Protein AF-A0A523YJ01-F1 (afdb_monomer)

Sequence (171 aa):
MRISLERPEEKEIHHLVEKYGQPTVRDFLFDHHERDEKEDYPKCKGGCRIIIRNDEGIILVSSERNGSFHPPGGRIQEGETVEEGAIREAREETG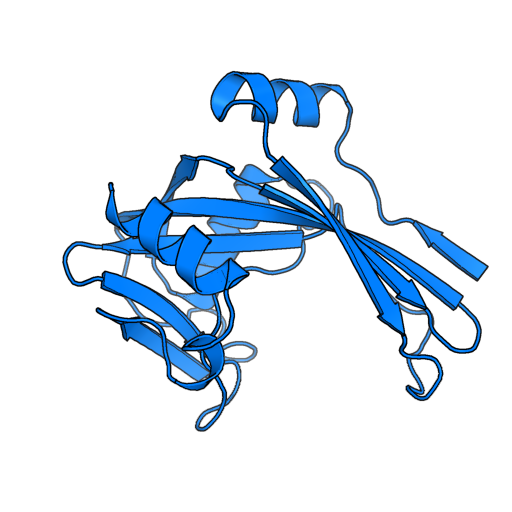LDVELKEMPELHKCQYLFKDWNLERWVFIFIATCVGGSLEPQDKDEIHQVATFETPPLHFADVEWFQNIWKTATKY

Radius of gyration: 15.99 Å; Cα contacts (8 Å, |Δi|>4): 381; chains: 1; bounding box: 40×31×41 Å

Foldseek 3Di:
DEDEAAAPDPVLVVVQCVQANDAAEAEAEAEAQVDPDDPCDDHFNFKEFEQEDDPQATKWFDQDPPGDTDGWMDTHHPPGRRVRRRQVRCCQGFQFGKDWHHQHYKYFYWYDYNPYIYTGIYTYTYIYTPDGDGDHNNCNRTVDMDGDRDDDPVCPPVVVVVVVRVVSVVD

Nearest PDB structures (foldseek):
  3i7u-assembly1_B  TM=7.475E-01  e=1.101E-06  Aquifex aeolicus VF5
  6nch-assembly1_B  TM=6.580E-01  e=2.425E-06  Bacillus cereus ATCC 14579
  6nci-assembly1_A  TM=6.274E-01  e=2.425E-06  Bacillus cereus ATCC 14579
  6nci-assembly1_B  TM=5.882E-01  e=1.492E-06  Bacillus cereus ATCC 14579
  2azw-assembly1_A  TM=6.354E-01  e=7.274E-05  Enterococcus faecalis V583

Secondary structure (DSSP, 8-state):
-EEEPPPPPHHHHHHHHHHH-PPEEEEEEEE-TTS---S-PPP-S-EEEEEEEETTEEEEEESSTTS--B----B--TT--HHHHHHHHHHHHH-EEEEEEEEEEEEEEEEE-SS-EEEEEEEEEEEEEEEE-SS-S-TTT-SEEEEESS--GGGTT-HHHHHHHHHHTT-

Solvent-accessible surface area (backbone atoms only — not comparable to full-atom values): 9247 Å² total; per-residue (Å²): 84,79,49,71,50,52,68,71,50,70,71,54,55,50,51,48,32,74,74,40,40,83,47,50,75,44,82,46,80,43,86,36,57,87,50,94,72,75,98,73,75,78,80,22,46,25,31,34,35,39,48,32,29,56,99,74,27,39,45,29,26,13,67,36,90,88,51,72,70,38,61,35,50,47,66,17,46,76,92,53,50,73,65,54,26,46,49,48,29,37,27,36,40,33,24,30,38,64,45,81,70,38,33,64,33,35,36,43,37,36,38,39,38,68,73,38,33,41,48,41,47,34,42,35,33,30,27,38,63,77,49,71,48,93,43,45,65,38,64,89,62,25,61,40,61,48,75,34,79,62,74,55,77,96,40,64,83,37,63,70,57,50,52,52,51,60,55,54,72,73,115

Mean predicted aligned error: 4.69 Å

Structure (mmCIF, N/CA/C/O backbone):
data_AF-A0A523YJ01-F1
#
_entry.id   AF-A0A523YJ01-F1
#
loop_
_atom_site.group_PDB
_atom_site.id
_atom_site.type_symbol
_atom_site.label_atom_id
_atom_site.label_alt_id
_atom_site.label_comp_id
_atom_site.label_asym_id
_atom_site.label_entity_id
_atom_site.label_seq_id
_atom_site.pdbx_PDB_ins_code
_atom_site.Cartn_x
_atom_site.Cartn_y
_atom_site.Cartn_z
_atom_site.occupancy
_atom_site.B_iso_or_equiv
_atom_site.auth_seq_id
_atom_site.auth_comp_id
_atom_site.auth_asym_id
_atom_site.auth_atom_id
_atom_site.pdbx_PDB_model_num
ATOM 1 N N . MET A 1 1 ? 17.081 1.420 -21.723 1.00 59.03 1 MET A N 1
ATOM 2 C CA . MET A 1 1 ? 15.713 1.221 -22.274 1.00 59.03 1 MET A CA 1
ATOM 3 C C . MET A 1 1 ? 14.675 1.617 -21.216 1.00 59.03 1 MET A C 1
ATOM 5 O O . MET A 1 1 ? 14.997 1.534 -20.044 1.00 59.03 1 MET A O 1
ATOM 9 N N . ARG A 1 2 ? 13.483 2.136 -21.561 1.00 60.19 2 ARG A N 1
ATOM 10 C CA . ARG A 1 2 ? 12.450 2.484 -20.554 1.00 60.19 2 ARG A CA 1
ATOM 11 C C . ARG A 1 2 ? 11.392 1.388 -20.520 1.00 60.19 2 ARG A C 1
ATOM 13 O O . ARG A 1 2 ? 10.663 1.240 -21.497 1.00 60.19 2 ARG A O 1
ATOM 20 N N . ILE A 1 3 ? 11.289 0.677 -19.405 1.00 65.38 3 ILE A N 1
ATOM 21 C CA . ILE A 1 3 ? 10.192 -0.251 -19.140 1.00 65.38 3 ILE A CA 1
ATOM 22 C C . ILE A 1 3 ? 9.067 0.556 -18.496 1.00 65.38 3 ILE A C 1
ATOM 24 O O . ILE A 1 3 ? 9.200 1.083 -17.390 1.00 65.38 3 ILE A O 1
ATOM 28 N N . SER A 1 4 ? 7.958 0.701 -19.221 1.00 59.44 4 SER A N 1
ATOM 29 C CA . SER A 1 4 ? 6.702 1.131 -18.615 1.00 59.44 4 SER A CA 1
ATOM 30 C C . SER A 1 4 ? 5.923 -0.116 -18.250 1.00 59.44 4 SER A C 1
ATOM 32 O O . SER A 1 4 ? 5.694 -0.972 -19.102 1.00 59.44 4 SER A O 1
ATOM 34 N N . LEU A 1 5 ? 5.499 -0.181 -16.995 1.00 70.62 5 LEU A N 1
ATOM 35 C CA . LEU A 1 5 ? 4.517 -1.152 -16.544 1.00 70.62 5 LEU A CA 1
ATOM 36 C C . LEU A 1 5 ? 3.188 -0.956 -17.276 1.00 70.62 5 LEU A C 1
ATOM 38 O O . LEU A 1 5 ? 2.943 0.112 -17.862 1.00 70.62 5 LEU A O 1
ATOM 42 N N . GLU A 1 6 ? 2.331 -1.975 -17.216 1.00 73.00 6 GLU A N 1
ATOM 43 C CA . GLU A 1 6 ? 0.932 -1.779 -17.569 1.00 73.00 6 GLU A CA 1
ATOM 44 C C . GLU A 1 6 ? 0.377 -0.670 -16.674 1.00 73.00 6 GLU A C 1
ATOM 46 O O . GLU A 1 6 ? 0.663 -0.592 -15.478 1.00 73.00 6 GLU A O 1
ATOM 51 N N . ARG A 1 7 ? -0.358 0.259 -17.276 1.00 76.69 7 ARG A N 1
ATOM 52 C CA . ARG A 1 7 ? -1.014 1.325 -16.526 1.00 76.69 7 ARG A CA 1
ATOM 53 C C . ARG A 1 7 ? -2.458 0.919 -16.292 1.00 76.69 7 ARG A C 1
ATOM 55 O O . ARG A 1 7 ? -3.044 0.310 -17.190 1.00 76.69 7 ARG A O 1
ATOM 62 N N . PRO A 1 8 ? -3.050 1.284 -15.145 1.00 81.50 8 PRO A N 1
ATOM 63 C CA . PRO A 1 8 ? -4.492 1.210 -14.993 1.00 81.50 8 PRO A CA 1
ATOM 64 C C . PRO A 1 8 ? -5.173 1.913 -16.159 1.00 81.50 8 PRO A C 1
ATOM 66 O O . PRO A 1 8 ? -4.719 2.966 -16.621 1.00 81.50 8 PRO A O 1
ATOM 69 N N . GLU A 1 9 ? -6.238 1.300 -16.659 1.00 86.44 9 GLU A N 1
ATOM 70 C CA . GLU A 1 9 ? -7.006 1.885 -17.748 1.00 86.44 9 GLU A CA 1
ATOM 71 C C . GLU A 1 9 ? -7.640 3.204 -17.287 1.00 86.44 9 GLU A C 1
ATOM 73 O O . GLU A 1 9 ? -7.951 3.391 -16.112 1.00 86.44 9 GLU A O 1
ATOM 78 N N . GLU A 1 10 ? -7.905 4.119 -18.218 1.00 87.56 10 GLU A N 1
ATOM 79 C CA . GLU A 1 10 ? -8.513 5.415 -17.891 1.00 87.56 10 GLU A CA 1
ATOM 80 C C . GLU A 1 10 ? -9.854 5.262 -17.153 1.00 87.56 10 GLU A C 1
ATOM 82 O O . GLU A 1 10 ? -10.122 5.988 -16.196 1.00 87.56 10 GLU A O 1
ATOM 87 N N . LYS A 1 11 ? -10.650 4.247 -17.523 1.00 92.00 11 LYS A N 1
ATOM 88 C CA . LYS A 1 11 ? -11.909 3.899 -16.844 1.00 92.00 11 LYS A CA 1
ATOM 89 C C . LYS A 1 11 ? -11.706 3.511 -15.374 1.00 92.00 11 LYS A C 1
ATOM 91 O O . LYS A 1 11 ? -12.541 3.824 -14.535 1.00 92.00 1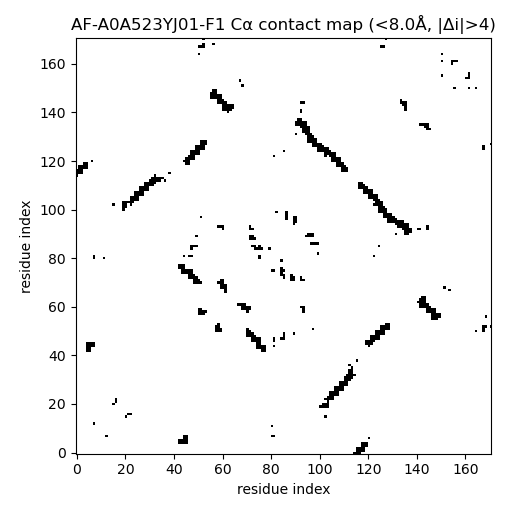1 LYS A O 1
ATOM 96 N N . GLU A 1 12 ? -10.600 2.835 -15.069 1.00 93.56 12 GLU A N 1
ATOM 97 C CA . GLU A 1 12 ? -10.262 2.380 -13.721 1.00 93.56 12 GLU A CA 1
ATOM 98 C C . GLU A 1 12 ? -9.792 3.558 -12.867 1.00 93.56 12 GLU A C 1
ATOM 100 O O . GLU A 1 12 ? -10.247 3.722 -11.739 1.00 93.56 12 GLU A O 1
ATOM 105 N N . ILE A 1 13 ? -8.961 4.440 -13.433 1.00 91.94 13 ILE A N 1
ATOM 106 C CA . ILE A 1 13 ? -8.556 5.689 -12.773 1.00 91.94 13 ILE A CA 1
ATOM 107 C C . ILE A 1 13 ? -9.783 6.556 -12.477 1.00 91.94 13 ILE A C 1
ATOM 109 O O . ILE A 1 13 ? -9.900 7.091 -11.376 1.00 91.94 13 ILE A O 1
ATOM 113 N N . HIS A 1 14 ? -10.701 6.686 -13.438 1.00 94.44 14 HIS A N 1
ATOM 114 C CA . HIS A 1 14 ? -11.931 7.451 -13.257 1.00 94.44 14 HIS A CA 1
ATOM 115 C C . HIS A 1 14 ? -12.780 6.890 -12.113 1.00 94.44 14 HIS A C 1
ATOM 117 O O . HIS A 1 14 ? -13.133 7.640 -11.210 1.00 94.44 14 HIS A O 1
ATOM 123 N N . HIS A 1 15 ? -13.011 5.574 -12.098 1.00 96.62 15 HIS A N 1
ATOM 124 C CA . HIS A 1 15 ? -13.726 4.892 -11.014 1.00 96.62 15 HIS A CA 1
ATOM 125 C C . HIS A 1 15 ? -13.074 5.127 -9.642 1.00 96.62 15 HIS A C 1
ATOM 127 O O . HIS A 1 15 ? -13.765 5.464 -8.682 1.00 96.62 15 HIS A O 1
ATOM 133 N N . LEU A 1 16 ? -11.744 5.025 -9.541 1.00 96.56 16 LEU A N 1
ATOM 134 C CA . LEU A 1 16 ? -11.025 5.300 -8.291 1.00 96.56 16 LEU A CA 1
ATOM 135 C C . LEU A 1 16 ? -11.225 6.747 -7.820 1.00 96.56 16 LEU A C 1
ATOM 137 O O . LEU A 1 16 ? -11.437 6.977 -6.632 1.00 96.56 16 LEU A O 1
ATOM 141 N N . VAL A 1 17 ? -11.181 7.718 -8.737 1.00 96.25 17 VAL A N 1
ATOM 142 C CA . VAL A 1 17 ? -11.392 9.140 -8.419 1.00 96.25 17 VAL A CA 1
ATOM 143 C C . VAL A 1 17 ? -12.845 9.425 -8.038 1.00 96.25 17 VAL A C 1
ATOM 145 O O . VAL A 1 17 ? -13.085 10.192 -7.108 1.00 96.25 17 VAL A O 1
ATOM 148 N N . GLU A 1 18 ? -13.818 8.808 -8.710 1.00 97.12 18 GLU A N 1
ATOM 149 C CA . GLU A 1 18 ? -15.236 8.930 -8.349 1.00 97.12 18 GLU A CA 1
ATOM 150 C C . GLU A 1 18 ? -15.516 8.351 -6.958 1.00 97.12 18 GLU A C 1
ATOM 152 O O . GLU A 1 18 ? -16.265 8.945 -6.181 1.00 97.12 18 GLU A O 1
ATOM 157 N N . LYS A 1 19 ? -14.896 7.214 -6.626 1.00 97.44 19 LYS A N 1
ATOM 158 C CA . LYS A 1 19 ? -15.124 6.507 -5.362 1.00 97.44 19 LYS A CA 1
ATOM 159 C C . LYS A 1 19 ? -14.377 7.121 -4.177 1.00 97.44 19 LYS A C 1
ATOM 161 O O . LYS A 1 19 ? -14.957 7.248 -3.102 1.00 97.44 19 LYS A O 1
ATOM 166 N N . TYR A 1 20 ? -13.106 7.479 -4.355 1.00 96.50 20 TYR A N 1
ATOM 167 C CA . TYR A 1 20 ? -12.207 7.896 -3.269 1.00 96.50 20 TYR A CA 1
ATOM 168 C C . TYR A 1 20 ? -11.847 9.385 -3.289 1.00 96.50 20 TYR A C 1
ATOM 170 O O . TYR A 1 20 ? -11.154 9.863 -2.390 1.00 96.50 20 TYR A O 1
ATOM 178 N N . GLY A 1 21 ? -12.318 10.125 -4.292 1.00 94.19 21 GLY A N 1
ATOM 179 C CA . GLY A 1 21 ? -11.935 11.510 -4.523 1.00 94.19 21 GLY A CA 1
ATOM 180 C C . GLY A 1 21 ? -10.612 11.646 -5.279 1.00 94.19 21 GLY A C 1
ATOM 181 O O . GLY A 1 21 ? -9.902 10.682 -5.562 1.00 94.19 21 GLY A O 1
ATOM 182 N N . GLN A 1 22 ? -10.280 12.887 -5.636 1.00 95.19 22 GLN A N 1
ATOM 183 C CA . GLN A 1 22 ? -9.055 13.203 -6.368 1.00 95.19 22 GLN A CA 1
ATOM 184 C C . GLN A 1 22 ? -7.824 13.055 -5.450 1.00 95.19 22 GLN A C 1
ATOM 186 O O . GLN A 1 22 ? -7.697 13.839 -4.505 1.00 95.19 22 GLN A O 1
ATOM 191 N N . PRO A 1 23 ? -6.882 12.132 -5.735 1.00 95.69 23 PRO A N 1
ATOM 192 C CA . PRO A 1 23 ? -5.674 11.993 -4.931 1.00 95.69 23 PRO A CA 1
ATOM 193 C C . PRO A 1 23 ? -4.717 13.163 -5.158 1.00 95.69 23 PRO A C 1
ATOM 195 O O . PRO A 1 23 ? -4.629 13.725 -6.259 1.00 95.69 23 PRO A O 1
ATOM 198 N N . THR A 1 24 ? -3.903 13.455 -4.146 1.00 95.50 24 THR A N 1
ATOM 199 C CA . THR A 1 24 ? -2.696 14.262 -4.341 1.00 95.50 24 THR A CA 1
ATOM 200 C C . THR A 1 24 ? -1.675 13.440 -5.121 1.00 95.50 24 THR A C 1
ATOM 202 O O . THR A 1 24 ? -1.260 12.366 -4.687 1.00 95.50 24 THR A O 1
ATOM 205 N N . VAL A 1 25 ? -1.249 13.943 -6.277 1.00 95.19 25 VAL A N 1
ATOM 206 C CA . VAL A 1 25 ? -0.213 13.289 -7.083 1.00 95.19 25 VAL A CA 1
ATOM 207 C C . VAL A 1 25 ? 1.160 13.777 -6.633 1.00 95.19 25 VAL A C 1
ATOM 209 O O . VAL A 1 25 ? 1.380 14.983 -6.518 1.00 95.19 25 VAL A O 1
ATOM 212 N N . ARG A 1 26 ? 2.084 12.846 -6.394 1.00 93.69 26 ARG A N 1
ATOM 213 C CA . ARG A 1 26 ? 3.480 13.138 -6.046 1.00 93.69 26 ARG A CA 1
ATOM 214 C C . ARG A 1 26 ? 4.420 12.431 -7.007 1.00 93.69 26 ARG A C 1
ATOM 216 O O . ARG A 1 26 ? 4.224 11.253 -7.287 1.00 93.69 26 ARG A O 1
ATOM 223 N N . ASP A 1 27 ? 5.450 13.126 -7.466 1.00 94.25 27 ASP A N 1
ATOM 224 C CA . ASP A 1 27 ? 6.488 12.560 -8.325 1.00 94.25 27 ASP A CA 1
ATOM 225 C C . ASP A 1 27 ? 7.752 12.275 -7.507 1.00 94.25 27 ASP A C 1
ATOM 227 O O . ASP A 1 27 ? 8.212 13.122 -6.738 1.00 94.25 27 ASP A O 1
ATOM 231 N N . PHE A 1 28 ? 8.321 11.087 -7.688 1.00 93.00 28 PHE A N 1
ATOM 232 C CA . PHE A 1 28 ? 9.555 10.660 -7.035 1.00 93.00 28 PHE A CA 1
ATOM 233 C C . PHE A 1 28 ? 10.567 10.186 -8.071 1.00 93.00 28 PHE A C 1
ATOM 235 O O . PHE A 1 28 ? 10.214 9.507 -9.037 1.00 93.00 28 PHE A O 1
ATOM 242 N N . LEU A 1 29 ? 11.836 10.512 -7.834 1.00 92.81 29 LEU A N 1
ATOM 243 C CA . LEU A 1 29 ? 12.964 10.045 -8.627 1.00 92.81 29 LEU A CA 1
ATOM 244 C C . LEU A 1 29 ? 13.933 9.292 -7.719 1.00 92.81 29 LEU A C 1
ATOM 246 O O . LEU A 1 29 ? 14.456 9.858 -6.760 1.00 92.81 29 LEU A O 1
ATOM 250 N N . PHE A 1 30 ? 14.173 8.030 -8.041 1.00 90.38 30 PHE A N 1
ATOM 251 C CA . PHE A 1 30 ? 15.111 7.165 -7.347 1.00 90.38 30 PHE A CA 1
ATOM 252 C C . PHE A 1 30 ? 16.278 6.861 -8.276 1.00 90.38 30 PHE A C 1
ATOM 254 O O . PHE A 1 30 ? 16.119 6.190 -9.296 1.00 90.38 30 PHE A O 1
ATOM 261 N N . ASP A 1 31 ? 17.449 7.375 -7.919 1.00 91.19 31 ASP A N 1
ATOM 262 C CA . ASP A 1 31 ? 18.683 7.078 -8.629 1.00 91.19 31 ASP A CA 1
ATOM 263 C C . ASP A 1 31 ? 19.291 5.776 -8.085 1.00 91.19 31 ASP A C 1
ATOM 265 O O . ASP A 1 31 ? 19.641 5.663 -6.905 1.00 91.19 31 ASP A O 1
ATOM 269 N N . HIS A 1 32 ? 19.359 4.766 -8.945 1.00 88.94 32 HIS A N 1
ATOM 270 C CA . HIS A 1 32 ? 19.895 3.441 -8.670 1.00 88.94 32 HIS A CA 1
ATOM 271 C C . HIS A 1 32 ? 20.957 3.038 -9.703 1.00 88.94 32 HIS A C 1
ATOM 273 O O . HIS A 1 32 ? 21.172 1.845 -9.909 1.00 88.94 32 HIS A O 1
ATOM 279 N N . HIS A 1 33 ? 21.661 3.991 -10.330 1.00 86.44 33 HIS A N 1
ATOM 280 C CA . HIS A 1 33 ? 22.692 3.674 -11.335 1.00 86.44 33 HIS A CA 1
ATOM 281 C C . HIS A 1 33 ? 23.828 2.786 -10.790 1.00 86.44 33 HIS A C 1
ATOM 283 O O . HIS A 1 33 ? 24.504 2.112 -11.564 1.00 86.44 33 HIS A O 1
ATOM 289 N N . GLU A 1 34 ? 24.033 2.763 -9.470 1.00 83.56 34 GLU A N 1
ATOM 290 C CA . GLU A 1 34 ? 25.027 1.912 -8.804 1.00 83.56 34 GLU A CA 1
ATOM 291 C C . GLU A 1 34 ? 24.533 0.483 -8.514 1.00 83.56 34 GLU A C 1
ATOM 293 O O . GLU A 1 34 ? 25.337 -0.377 -8.154 1.00 83.56 34 GLU A O 1
ATOM 298 N N . ARG A 1 35 ? 23.229 0.203 -8.655 1.00 78.38 35 ARG A N 1
ATOM 299 C CA . ARG A 1 35 ? 22.666 -1.137 -8.436 1.00 78.38 35 ARG A CA 1
ATOM 300 C C . ARG A 1 35 ? 22.765 -1.969 -9.711 1.00 78.38 35 ARG A C 1
ATOM 302 O O . ARG A 1 35 ? 22.336 -1.534 -10.778 1.00 78.38 35 ARG A O 1
ATOM 309 N N . ASP A 1 36 ? 23.288 -3.185 -9.581 1.00 73.25 36 ASP A N 1
ATOM 310 C CA . ASP A 1 36 ? 23.331 -4.174 -10.663 1.00 73.25 36 ASP A CA 1
ATOM 311 C C . ASP A 1 36 ? 21.996 -4.939 -10.728 1.00 73.25 36 ASP A C 1
ATOM 313 O O . ASP A 1 36 ? 21.887 -6.092 -10.312 1.00 73.25 36 ASP A O 1
ATOM 317 N N . GLU A 1 37 ? 20.942 -4.237 -11.155 1.00 77.25 37 GLU A N 1
ATOM 318 C CA . GLU A 1 37 ? 19.584 -4.778 -11.260 1.00 77.25 37 GLU A CA 1
ATOM 319 C C . GLU A 1 37 ? 19.334 -5.326 -12.670 1.00 77.25 37 GLU A C 1
ATOM 321 O O . GLU A 1 37 ? 19.475 -4.609 -13.670 1.00 77.25 37 GLU A O 1
ATOM 326 N N . LYS A 1 38 ? 18.924 -6.596 -12.760 1.00 73.81 38 LYS A N 1
ATOM 327 C CA . LYS A 1 38 ? 18.582 -7.216 -14.045 1.00 73.81 38 LYS A CA 1
ATOM 328 C C .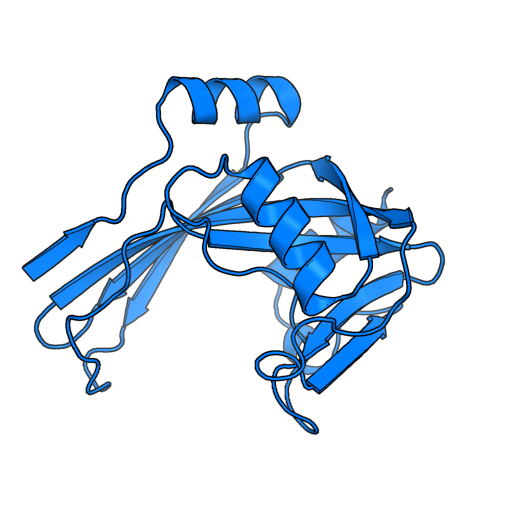 LYS A 1 38 ? 17.332 -6.573 -14.634 1.00 73.81 38 LYS A C 1
ATOM 330 O O . LYS A 1 38 ? 16.371 -6.287 -13.928 1.00 73.81 38 LYS A O 1
ATOM 335 N N . GLU A 1 39 ? 17.322 -6.435 -15.955 1.00 74.38 39 GLU A N 1
ATOM 336 C CA . GLU A 1 39 ? 16.161 -5.985 -16.727 1.00 74.38 39 GLU A CA 1
ATOM 337 C C . GLU A 1 39 ? 15.112 -7.112 -16.860 1.00 74.38 39 GLU A C 1
ATOM 339 O O . GLU A 1 39 ? 14.798 -7.582 -17.949 1.00 74.38 39 GLU A O 1
ATOM 344 N N . ASP A 1 40 ? 14.611 -7.594 -15.724 1.00 75.12 40 ASP A N 1
ATOM 345 C CA . ASP A 1 40 ? 13.599 -8.654 -15.621 1.00 75.12 40 ASP A CA 1
ATOM 346 C C . ASP A 1 40 ? 12.566 -8.272 -14.555 1.00 75.12 40 ASP A C 1
ATOM 348 O O . ASP A 1 40 ? 12.355 -8.960 -13.557 1.00 75.12 40 ASP A O 1
ATOM 352 N N . TYR A 1 41 ? 11.977 -7.083 -14.721 1.00 76.19 41 TYR A N 1
ATOM 353 C CA . TYR A 1 41 ? 10.921 -6.623 -13.830 1.00 76.19 41 TYR A CA 1
ATOM 354 C C . TYR A 1 41 ? 9.591 -7.257 -14.255 1.00 76.19 41 TYR A C 1
ATOM 356 O O . TYR A 1 41 ? 9.145 -7.011 -15.384 1.00 76.19 41 TYR A O 1
ATOM 364 N N . PRO A 1 42 ? 8.925 -8.042 -13.388 1.00 80.31 42 PRO A N 1
ATOM 365 C CA . PRO A 1 42 ? 7.688 -8.709 -13.760 1.00 80.31 42 PRO A CA 1
ATOM 366 C C . PRO A 1 42 ? 6.620 -7.698 -14.160 1.00 80.31 42 PRO A C 1
ATOM 368 O O . PRO A 1 42 ? 6.464 -6.652 -13.521 1.00 80.31 42 PRO A O 1
ATOM 371 N N . LYS A 1 43 ? 5.855 -8.029 -15.198 1.00 79.62 43 LYS A N 1
ATOM 372 C CA . LYS A 1 43 ? 4.719 -7.210 -15.606 1.00 79.62 43 LYS A CA 1
ATOM 373 C C . LYS A 1 43 ? 3.724 -7.086 -14.453 1.00 79.62 43 LYS A C 1
ATOM 375 O O . LYS A 1 43 ? 3.384 -8.064 -13.792 1.00 79.62 43 LYS A O 1
ATOM 380 N N . CYS A 1 44 ? 3.297 -5.859 -14.195 1.00 83.62 44 CYS A N 1
ATOM 381 C CA . CYS A 1 44 ? 2.294 -5.532 -13.196 1.00 83.62 44 CYS A CA 1
ATOM 382 C C . CYS A 1 44 ? 1.625 -4.207 -13.569 1.00 83.62 44 CYS A C 1
ATOM 384 O O . CYS A 1 44 ? 2.132 -3.475 -14.423 1.00 83.62 44 CYS A O 1
ATOM 386 N N . LYS A 1 45 ? 0.515 -3.877 -12.904 1.00 86.19 45 LYS A N 1
ATOM 387 C CA . LYS A 1 45 ? -0.252 -2.641 -13.131 1.00 86.19 45 LYS A CA 1
ATOM 388 C C . LYS A 1 45 ? 0.197 -1.467 -12.237 1.00 86.19 45 LYS A C 1
ATOM 390 O O . LYS A 1 45 ? -0.512 -0.479 -12.053 1.00 86.19 45 LYS A O 1
ATOM 395 N N . GLY A 1 46 ? 1.370 -1.597 -11.613 1.00 91.12 46 GLY A N 1
ATOM 396 C CA . GLY A 1 46 ? 1.873 -0.686 -10.586 1.00 91.12 46 GLY A CA 1
ATOM 397 C C . GLY A 1 46 ? 1.973 -1.348 -9.212 1.00 91.12 46 GLY A C 1
ATOM 398 O O . GLY A 1 46 ? 2.281 -2.535 -9.086 1.00 91.12 46 GLY A O 1
ATOM 399 N N . GLY A 1 47 ? 1.797 -0.567 -8.153 1.00 94.25 47 GLY A N 1
ATOM 400 C CA . GLY A 1 47 ? 1.794 -1.068 -6.784 1.00 94.25 47 GLY A CA 1
ATOM 401 C C . GLY A 1 47 ? 0.841 -0.331 -5.867 1.00 94.25 47 GLY A C 1
ATOM 402 O O . GLY A 1 47 ? 0.252 0.678 -6.243 1.00 94.25 47 GLY A O 1
ATOM 403 N N . CYS A 1 48 ? 0.732 -0.818 -4.643 1.00 96.88 48 CYS A N 1
ATOM 404 C CA . CYS A 1 48 ? -0.071 -0.193 -3.607 1.00 96.88 48 CYS A CA 1
ATOM 405 C C . CYS A 1 48 ? 0.688 -0.132 -2.277 1.00 96.88 48 CYS A C 1
ATOM 407 O O . CYS A 1 48 ? 1.673 -0.845 -2.053 1.00 96.88 48 CYS A O 1
ATOM 409 N N . ARG A 1 49 ? 0.238 0.757 -1.398 1.00 97.12 49 ARG A N 1
ATOM 410 C CA . ARG A 1 49 ? 0.544 0.744 0.032 1.00 97.12 49 ARG A CA 1
ATOM 411 C C . ARG A 1 49 ? -0.753 0.967 0.785 1.00 97.12 49 ARG A C 1
ATOM 413 O O . ARG A 1 49 ? -1.503 1.875 0.428 1.00 97.12 49 ARG A O 1
ATOM 420 N N . ILE A 1 50 ? -1.009 0.159 1.805 1.00 97.88 50 ILE A N 1
ATOM 421 C CA . ILE A 1 50 ? -2.238 0.232 2.588 1.00 97.88 50 ILE A CA 1
ATOM 422 C C . ILE A 1 50 ? -1.899 0.659 4.012 1.00 97.88 50 ILE A C 1
ATOM 424 O O . ILE A 1 50 ? -1.157 -0.010 4.722 1.00 97.88 50 ILE A O 1
ATOM 428 N N . ILE A 1 51 ? -2.462 1.780 4.445 1.00 96.81 51 ILE A N 1
ATOM 429 C CA . ILE A 1 51 ? -2.412 2.230 5.833 1.00 96.81 51 ILE A CA 1
ATOM 430 C C . ILE A 1 51 ? -3.645 1.664 6.525 1.00 96.81 51 ILE A C 1
ATOM 432 O O . ILE A 1 51 ? -4.735 2.231 6.438 1.00 96.81 51 ILE A O 1
ATOM 436 N N . ILE A 1 52 ? -3.477 0.499 7.147 1.00 97.00 52 ILE A N 1
ATOM 437 C CA . ILE A 1 52 ? -4.572 -0.232 7.785 1.00 97.00 52 ILE A CA 1
ATOM 438 C C . ILE A 1 52 ? -4.685 0.221 9.236 1.00 97.00 52 ILE A C 1
ATOM 440 O O . ILE A 1 52 ? -3.722 0.118 9.995 1.00 97.00 52 ILE A O 1
ATOM 444 N N . ARG A 1 53 ? 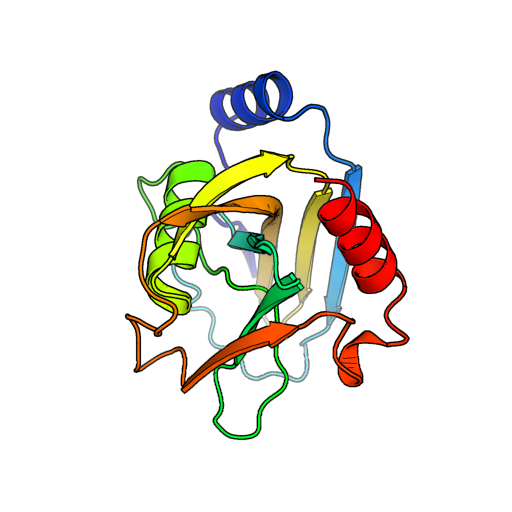-5.867 0.689 9.630 1.00 93.81 53 ARG A N 1
ATOM 445 C CA . ARG A 1 53 ? -6.186 1.068 11.007 1.00 93.81 53 ARG A CA 1
ATOM 446 C C . ARG A 1 53 ? -7.104 0.048 11.679 1.00 93.81 53 ARG A C 1
ATOM 448 O O . ARG A 1 53 ? -8.035 -0.470 11.057 1.00 93.81 53 ARG A O 1
ATOM 455 N N . ASN A 1 54 ? -6.876 -0.170 12.968 1.00 90.19 54 ASN A N 1
ATOM 456 C CA . ASN A 1 54 ? -7.814 -0.778 13.908 1.00 90.19 54 ASN A CA 1
ATOM 457 C C . ASN A 1 54 ? -7.958 0.118 15.160 1.00 90.19 54 ASN A C 1
ATOM 459 O O . ASN A 1 54 ? -7.415 1.224 15.206 1.00 90.19 54 ASN A O 1
ATOM 463 N N . ASP A 1 55 ? -8.686 -0.358 16.169 1.00 88.38 55 ASP A N 1
ATOM 464 C CA . ASP A 1 55 ? -8.921 0.387 17.415 1.00 88.38 55 ASP A CA 1
ATOM 465 C C . ASP A 1 55 ? -7.644 0.615 18.249 1.00 88.38 55 ASP A C 1
ATOM 467 O O . ASP A 1 55 ? -7.596 1.525 19.075 1.00 88.38 55 ASP A O 1
ATOM 471 N N . GLU A 1 56 ? -6.604 -0.191 18.028 1.00 90.25 56 GLU A N 1
ATOM 472 C CA . GLU A 1 56 ? -5.329 -0.146 18.754 1.00 90.25 56 GLU A CA 1
ATOM 473 C C . GLU A 1 56 ? -4.264 0.705 18.039 1.00 90.25 56 GLU A C 1
ATOM 475 O O . GLU A 1 56 ? -3.265 1.082 18.647 1.00 90.25 56 GLU A O 1
ATOM 480 N N . GLY A 1 57 ? -4.445 1.029 16.756 1.00 93.12 57 GLY A N 1
ATOM 481 C CA . GLY A 1 57 ? -3.501 1.841 15.992 1.00 93.12 57 GLY A CA 1
ATOM 482 C C . GLY A 1 57 ? -3.410 1.459 14.518 1.00 93.12 57 GLY A C 1
ATOM 483 O O . GLY A 1 57 ? -4.390 1.062 13.887 1.00 93.12 57 GLY A O 1
ATOM 484 N N . ILE A 1 58 ? -2.218 1.629 13.946 1.00 95.81 58 ILE A N 1
ATOM 485 C CA . ILE A 1 58 ? -1.923 1.306 12.546 1.00 95.81 58 ILE A CA 1
ATOM 486 C C . ILE A 1 58 ? -1.123 0.011 12.473 1.00 95.81 58 ILE A C 1
ATOM 488 O O . ILE A 1 58 ? -0.144 -0.175 13.195 1.00 95.81 58 ILE A O 1
ATOM 492 N N . ILE A 1 59 ? -1.539 -0.875 11.575 1.00 96.81 59 ILE A N 1
ATOM 493 C CA . ILE A 1 59 ? -0.886 -2.155 11.321 1.00 96.81 59 ILE A CA 1
ATOM 494 C C . ILE A 1 59 ? 0.224 -1.962 10.291 1.00 96.81 59 ILE A C 1
ATOM 496 O O . ILE A 1 59 ? 0.007 -1.398 9.216 1.00 96.81 59 ILE A O 1
ATOM 500 N N . LEU A 1 60 ? 1.412 -2.455 10.625 1.00 96.75 60 LEU A N 1
ATOM 501 C CA . LEU A 1 60 ? 2.587 -2.459 9.762 1.00 96.75 60 LEU A CA 1
ATOM 502 C C . LEU A 1 60 ? 3.179 -3.868 9.689 1.00 96.75 60 LEU A C 1
ATOM 504 O O . LEU A 1 60 ? 2.972 -4.692 10.584 1.00 96.75 60 LEU A O 1
ATOM 508 N N . VAL A 1 61 ? 3.970 -4.111 8.649 1.00 96.81 61 VAL A N 1
ATOM 509 C CA . VAL A 1 61 ? 4.651 -5.385 8.397 1.00 96.81 61 VAL A CA 1
ATOM 510 C C . VAL A 1 61 ? 6.156 -5.192 8.283 1.00 96.81 61 VAL A C 1
ATOM 512 O O . VAL A 1 61 ? 6.623 -4.088 8.010 1.00 96.81 61 VAL A O 1
ATOM 515 N N . SER A 1 62 ? 6.921 -6.255 8.500 1.00 95.62 62 SER A N 1
ATOM 516 C CA . SER A 1 62 ? 8.362 -6.291 8.252 1.00 95.62 62 SER A CA 1
ATOM 517 C C . SER A 1 62 ? 8.724 -7.580 7.526 1.00 95.62 62 SER A C 1
ATOM 519 O O . SER A 1 62 ? 8.389 -8.678 7.985 1.00 95.62 62 SER A O 1
ATOM 521 N N . SER A 1 63 ? 9.462 -7.441 6.426 1.00 92.75 63 SER A N 1
ATOM 522 C CA . SER A 1 63 ? 10.027 -8.559 5.665 1.00 92.75 63 SER A CA 1
ATOM 523 C C . SER A 1 63 ? 11.244 -9.198 6.334 1.00 92.75 63 SER A C 1
ATOM 525 O O . SER A 1 63 ? 11.755 -10.207 5.869 1.00 92.75 63 SER A O 1
ATOM 527 N N . GLU A 1 64 ? 11.725 -8.648 7.450 1.00 89.06 64 GLU A N 1
ATOM 528 C CA . GLU A 1 64 ? 12.841 -9.213 8.203 1.00 89.06 64 GLU A CA 1
ATOM 529 C C . GLU A 1 64 ? 12.522 -9.259 9.696 1.00 89.06 64 GLU A C 1
ATOM 531 O O . GLU A 1 64 ? 11.871 -8.371 10.251 1.00 89.06 64 GLU A O 1
ATOM 536 N N . ARG A 1 65 ? 13.057 -10.263 10.398 1.00 85.06 65 ARG A N 1
ATOM 537 C CA . ARG A 1 65 ? 12.830 -10.438 11.844 1.00 85.06 65 ARG A CA 1
ATOM 538 C C . ARG A 1 65 ? 13.292 -9.249 12.698 1.00 85.06 65 ARG A C 1
ATOM 540 O O . ARG A 1 65 ? 12.738 -9.022 13.767 1.00 85.06 65 ARG A O 1
ATOM 547 N N . ASN A 1 66 ? 14.322 -8.538 12.246 1.00 85.38 66 ASN A N 1
ATOM 548 C CA . ASN A 1 66 ? 14.868 -7.348 12.903 1.00 85.38 66 ASN A CA 1
ATOM 549 C C . ASN A 1 66 ? 14.836 -6.130 11.958 1.00 85.38 66 ASN A C 1
ATOM 551 O O . ASN A 1 66 ? 15.660 -5.226 12.094 1.00 85.38 66 ASN A O 1
ATOM 555 N N . GLY A 1 67 ? 13.936 -6.155 10.970 1.00 86.25 67 GLY A N 1
ATOM 556 C CA . GLY A 1 67 ? 13.812 -5.127 9.944 1.00 86.25 67 GLY A CA 1
ATOM 557 C C . GLY A 1 67 ? 12.992 -3.921 10.381 1.00 86.25 67 GLY A C 1
ATOM 558 O O . GLY A 1 67 ? 12.414 -3.866 11.469 1.00 86.25 67 GLY A O 1
ATOM 559 N N . SER A 1 68 ? 12.938 -2.934 9.493 1.00 91.75 68 SER A N 1
ATOM 560 C CA . SER A 1 68 ? 12.061 -1.779 9.638 1.00 91.75 68 SER A CA 1
ATOM 561 C C . SER A 1 68 ? 10.635 -2.134 9.231 1.00 91.75 68 SER A C 1
ATOM 563 O O . SER A 1 68 ? 10.399 -2.629 8.133 1.00 91.75 68 SER A O 1
ATOM 565 N N . PHE A 1 69 ? 9.677 -1.792 10.089 1.00 94.25 69 PHE A N 1
ATOM 566 C CA . PHE A 1 69 ? 8.259 -1.917 9.772 1.00 94.25 69 PHE A CA 1
ATOM 567 C C . PHE A 1 69 ? 7.831 -0.919 8.698 1.00 94.25 69 PHE A C 1
ATOM 569 O O . PHE A 1 69 ? 8.205 0.248 8.753 1.00 94.25 69 PHE A O 1
ATOM 576 N N . HIS A 1 70 ? 6.998 -1.326 7.755 1.00 93.56 70 HIS A N 1
ATOM 577 C CA . HIS A 1 70 ? 6.435 -0.464 6.722 1.00 93.56 70 HIS A CA 1
ATOM 578 C C . HIS A 1 70 ? 4.958 -0.788 6.491 1.00 93.56 70 HIS A C 1
ATOM 580 O O . HIS A 1 70 ? 4.483 -1.841 6.922 1.00 93.56 70 HIS A O 1
ATOM 586 N N . PRO A 1 71 ? 4.199 0.106 5.833 1.00 95.81 71 PRO A N 1
ATOM 587 C CA . PRO A 1 71 ? 2.853 -0.235 5.403 1.00 95.81 71 PRO A CA 1
ATOM 588 C C . PRO A 1 71 ? 2.871 -1.487 4.530 1.00 95.81 71 PRO A C 1
ATOM 590 O O . PRO A 1 71 ? 3.782 -1.598 3.694 1.00 95.81 71 PRO A O 1
ATOM 593 N N . PRO A 1 72 ? 1.890 -2.387 4.685 1.00 97.44 72 PRO A N 1
ATOM 594 C CA . PRO A 1 72 ? 1.732 -3.492 3.763 1.00 97.44 72 PRO A CA 1
ATOM 595 C C . PRO A 1 72 ? 1.440 -3.002 2.345 1.00 97.44 72 PRO A C 1
ATOM 597 O O . PRO A 1 72 ? 0.995 -1.863 2.128 1.00 97.44 72 PRO A O 1
ATOM 600 N N . GLY A 1 73 ? 1.689 -3.862 1.372 1.00 96.75 73 GLY A N 1
ATOM 601 C CA . GLY A 1 73 ? 1.370 -3.642 -0.025 1.00 96.75 73 GLY A CA 1
ATOM 602 C C . GLY A 1 73 ? 2.469 -4.111 -0.959 1.00 96.75 73 GLY A C 1
ATOM 603 O O . GLY A 1 73 ? 3.661 -4.051 -0.658 1.00 96.75 73 GLY A O 1
ATOM 604 N N . GLY A 1 74 ? 2.083 -4.366 -2.198 1.00 94.44 74 GLY A N 1
ATOM 605 C CA . GLY A 1 74 ? 2.990 -4.942 -3.172 1.00 94.44 74 GLY A CA 1
ATOM 606 C C . GLY A 1 74 ? 2.648 -4.534 -4.589 1.00 94.44 74 GLY A C 1
ATOM 607 O O . GLY A 1 74 ? 2.414 -3.356 -4.895 1.00 94.44 74 GLY A O 1
ATOM 608 N N . ARG A 1 75 ? 2.745 -5.497 -5.497 1.00 93.75 75 ARG A N 1
ATOM 609 C CA . ARG A 1 75 ? 2.486 -5.303 -6.927 1.00 93.75 75 ARG A CA 1
ATOM 610 C C . ARG A 1 75 ? 1.018 -5.597 -7.202 1.00 93.75 75 ARG A C 1
ATOM 612 O O . ARG A 1 75 ? 0.470 -6.551 -6.676 1.00 93.75 7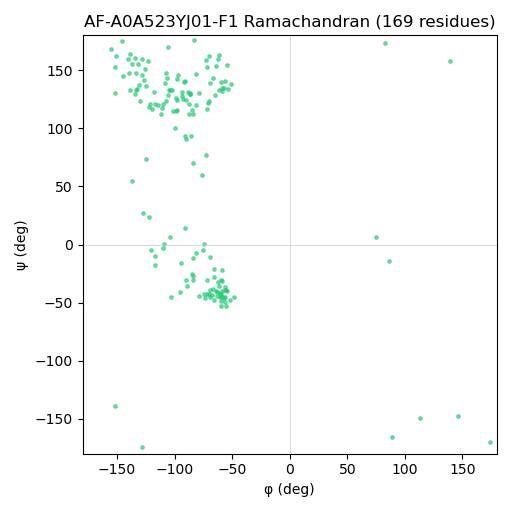5 ARG A O 1
ATOM 619 N N . ILE A 1 76 ? 0.408 -4.805 -8.076 1.00 94.81 76 ILE A N 1
ATOM 620 C CA . ILE A 1 76 ? -0.931 -5.113 -8.592 1.00 94.81 76 ILE A CA 1
ATOM 621 C C . ILE A 1 76 ? -0.732 -6.085 -9.754 1.00 94.81 76 ILE A C 1
ATOM 623 O O . ILE A 1 76 ? -0.108 -5.709 -10.753 1.00 94.81 76 ILE A O 1
ATOM 627 N N . GLN A 1 77 ? -1.165 -7.334 -9.597 1.00 92.12 77 GLN A N 1
ATOM 628 C CA . GLN A 1 77 ? -0.894 -8.401 -10.562 1.00 92.12 77 GLN A CA 1
ATOM 629 C C . GLN A 1 77 ? -1.671 -8.180 -11.868 1.00 92.12 77 GLN A C 1
ATOM 631 O O . GLN A 1 77 ? -2.627 -7.405 -11.934 1.00 92.12 77 GLN A O 1
ATOM 636 N N . GLU A 1 78 ? -1.240 -8.849 -12.940 1.00 87.38 78 GLU A N 1
ATOM 637 C CA . GLU A 1 78 ? -1.989 -8.838 -14.198 1.00 87.38 78 GLU A CA 1
ATOM 638 C C . GLU A 1 78 ? -3.404 -9.393 -13.981 1.00 87.38 78 GLU A C 1
ATOM 640 O O . GLU A 1 78 ? -3.598 -10.419 -13.333 1.00 87.38 78 GLU A O 1
ATOM 645 N N . GLY A 1 79 ? -4.402 -8.707 -14.539 1.00 89.38 79 GLY A N 1
ATOM 646 C CA . GLY A 1 79 ? -5.811 -9.075 -14.393 1.00 89.38 79 GLY A CA 1
ATOM 647 C C . GLY A 1 79 ? -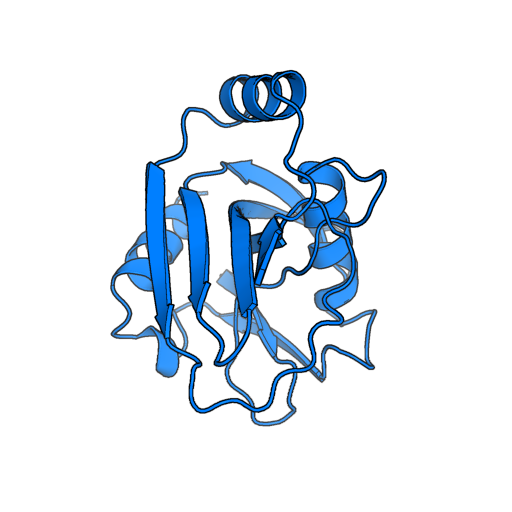6.500 -8.527 -13.140 1.00 89.38 79 GLY A C 1
ATOM 648 O O . GLY A 1 79 ? -7.727 -8.510 -13.123 1.00 89.38 79 GLY A O 1
ATOM 649 N N . GLU A 1 80 ? -5.760 -8.015 -12.151 1.00 94.06 80 GLU A N 1
ATOM 650 C CA . GLU A 1 80 ? -6.345 -7.365 -10.972 1.00 94.06 80 GLU A CA 1
ATOM 651 C C . GLU A 1 80 ? -6.742 -5.911 -11.260 1.00 94.06 80 GLU A C 1
ATOM 653 O O . GLU A 1 80 ? -6.085 -5.171 -12.013 1.00 94.06 80 GLU A O 1
ATOM 658 N N . THR A 1 81 ? -7.811 -5.466 -10.610 1.00 95.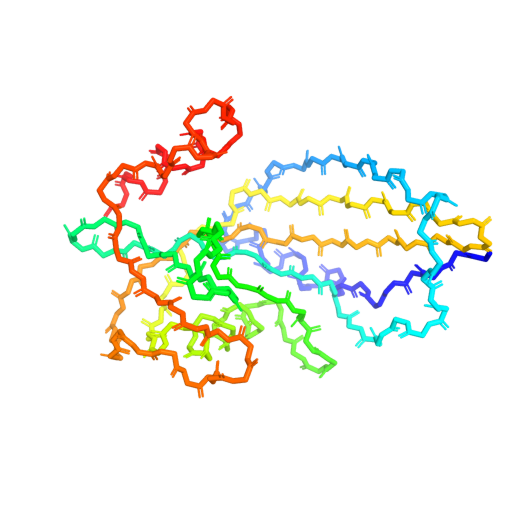69 81 THR A N 1
ATOM 659 C CA . THR A 1 81 ? -8.030 -4.047 -10.339 1.00 95.69 81 THR A CA 1
ATOM 660 C C . THR A 1 81 ? -7.076 -3.552 -9.249 1.00 95.69 81 THR A C 1
ATOM 662 O O . THR A 1 81 ? -6.571 -4.325 -8.433 1.00 95.69 81 THR A O 1
ATOM 665 N N . VAL A 1 82 ? -6.837 -2.241 -9.197 1.00 96.69 82 VAL A N 1
ATOM 666 C CA . VAL A 1 82 ? -6.028 -1.614 -8.135 1.00 96.69 82 VAL A CA 1
ATOM 667 C C . VAL A 1 82 ? -6.564 -1.965 -6.738 1.00 96.69 82 VAL A C 1
ATOM 669 O O . VAL A 1 82 ? -5.781 -2.226 -5.825 1.00 96.69 82 VAL A O 1
ATOM 672 N N . GLU A 1 83 ? -7.890 -1.988 -6.575 1.00 97.94 83 GLU A N 1
ATOM 673 C CA . GLU A 1 83 ? -8.551 -2.314 -5.307 1.00 97.94 83 GLU A CA 1
ATOM 674 C C . GLU A 1 83 ? -8.369 -3.788 -4.934 1.00 97.94 83 GLU A C 1
ATOM 676 O O . GLU A 1 83 ? -8.022 -4.082 -3.791 1.00 97.94 83 GLU A O 1
ATOM 681 N N . GLU A 1 84 ? -8.553 -4.707 -5.889 1.00 97.81 84 GLU A N 1
ATOM 682 C CA . GLU A 1 84 ? -8.330 -6.144 -5.674 1.00 97.81 84 GLU A CA 1
ATOM 683 C C . GLU A 1 84 ? -6.892 -6.418 -5.238 1.00 97.81 84 GLU A C 1
ATOM 685 O O . GLU A 1 84 ? -6.689 -7.109 -4.241 1.00 97.81 84 GLU A O 1
ATOM 690 N N . GLY A 1 85 ? -5.911 -5.804 -5.908 1.00 97.56 85 GLY A N 1
ATOM 691 C CA . GLY A 1 85 ? -4.507 -5.918 -5.520 1.00 97.56 85 GLY A CA 1
ATOM 692 C C . GLY A 1 85 ? -4.254 -5.394 -4.105 1.00 97.56 85 GLY A C 1
ATOM 693 O O . GLY A 1 85 ? -3.609 -6.064 -3.309 1.00 97.56 85 GLY A O 1
ATOM 694 N N . ALA A 1 86 ? -4.797 -4.228 -3.740 1.00 98.25 86 ALA A N 1
ATOM 695 C CA . ALA A 1 86 ? -4.633 -3.683 -2.388 1.00 98.25 86 ALA A CA 1
ATOM 696 C C . ALA A 1 86 ? -5.276 -4.563 -1.297 1.00 98.25 86 ALA A C 1
ATOM 698 O O . ALA A 1 86 ? -4.691 -4.739 -0.229 1.00 98.25 86 ALA A O 1
ATOM 699 N N . ILE A 1 87 ? -6.458 -5.129 -1.559 1.00 98.50 87 ILE A N 1
ATOM 700 C CA . ILE A 1 87 ? -7.157 -6.022 -0.622 1.00 98.50 87 ILE A CA 1
ATOM 701 C C . ILE A 1 87 ? -6.421 -7.360 -0.490 1.00 98.50 87 ILE A C 1
ATOM 703 O O . ILE A 1 87 ? -6.266 -7.854 0.629 1.00 98.50 87 ILE A O 1
ATOM 707 N N . ARG A 1 88 ? -5.941 -7.934 -1.603 1.00 98.12 88 ARG A N 1
ATOM 708 C CA . ARG A 1 88 ? -5.136 -9.163 -1.593 1.00 98.12 88 ARG A CA 1
ATOM 709 C C . ARG A 1 88 ? -3.868 -8.972 -0.769 1.00 98.12 88 ARG A C 1
ATOM 711 O O . ARG A 1 88 ? -3.649 -9.744 0.155 1.00 98.12 88 ARG A O 1
ATOM 718 N N . GLU A 1 89 ? -3.083 -7.939 -1.063 1.00 98.12 89 GLU A N 1
ATOM 719 C CA . GLU A 1 89 ? -1.815 -7.665 -0.373 1.00 98.12 89 GLU A CA 1
ATOM 720 C C . GLU A 1 89 ? -2.026 -7.446 1.132 1.00 98.12 89 GLU A C 1
ATOM 722 O O . GLU A 1 89 ? -1.308 -8.011 1.953 1.00 98.12 89 GLU A O 1
ATOM 727 N N . ALA A 1 90 ? -3.068 -6.696 1.521 1.00 98.19 90 ALA A N 1
ATOM 728 C CA . ALA A 1 90 ? -3.423 -6.545 2.930 1.00 98.19 90 ALA A CA 1
ATOM 729 C C . ALA A 1 90 ? -3.677 -7.908 3.594 1.00 98.19 90 ALA A C 1
ATOM 731 O O . ALA A 1 90 ? -3.145 -8.179 4.672 1.00 98.19 90 ALA A O 1
ATOM 732 N N . ARG A 1 91 ? -4.438 -8.791 2.942 1.00 97.94 91 ARG A N 1
ATOM 733 C CA . ARG A 1 91 ? -4.734 -10.127 3.464 1.00 97.94 91 ARG A CA 1
ATOM 734 C C . ARG A 1 91 ? -3.506 -11.035 3.507 1.00 97.94 91 ARG A C 1
ATOM 736 O O . ARG A 1 91 ? -3.330 -11.746 4.492 1.00 97.94 91 ARG A O 1
ATOM 743 N N . GLU A 1 92 ? -2.679 -11.036 2.469 1.00 97.31 92 GLU A N 1
ATOM 744 C CA . GLU A 1 92 ? -1.486 -11.887 2.372 1.00 97.31 92 GLU A CA 1
ATOM 745 C C . GLU A 1 92 ? -0.438 -11.504 3.421 1.00 97.31 92 GLU A C 1
ATOM 747 O O . GLU A 1 92 ? 0.041 -12.362 4.168 1.00 97.31 92 GLU A O 1
ATOM 752 N N . GLU A 1 93 ? -0.145 -10.213 3.552 1.00 97.75 93 GLU A N 1
ATOM 753 C CA . GLU A 1 93 ? 0.935 -9.736 4.415 1.00 97.75 93 GLU A CA 1
ATOM 754 C C . GLU A 1 93 ? 0.520 -9.586 5.887 1.00 97.75 93 GLU A C 1
ATOM 756 O O . GLU A 1 93 ? 1.360 -9.698 6.781 1.00 97.75 93 GLU A O 1
ATOM 761 N N . THR A 1 94 ? -0.767 -9.343 6.171 1.00 97.62 94 THR A N 1
ATOM 762 C CA . THR A 1 94 ? -1.245 -9.092 7.550 1.00 97.62 94 THR A CA 1
ATOM 763 C C . THR A 1 94 ? -2.227 -10.127 8.091 1.00 97.62 94 THR A C 1
ATOM 765 O O . THR A 1 94 ? -2.445 -10.168 9.302 1.00 97.62 94 THR A O 1
ATOM 768 N N . GLY A 1 95 ? -2.841 -10.934 7.222 1.00 97.31 95 GLY A N 1
ATOM 769 C CA . GLY A 1 95 ? -3.936 -11.843 7.580 1.00 97.31 95 GLY A CA 1
ATOM 770 C C . GLY A 1 95 ? -5.289 -11.161 7.811 1.00 97.31 95 GLY A C 1
ATOM 771 O O . GLY A 1 95 ? -6.242 -11.817 8.241 1.00 97.31 95 GLY A O 1
ATOM 772 N N . LEU A 1 96 ? -5.396 -9.858 7.537 1.00 97.81 96 LEU A N 1
ATOM 773 C CA . LEU A 1 96 ? -6.598 -9.070 7.802 1.00 97.81 96 LEU A CA 1
ATOM 774 C C . LEU A 1 96 ? -7.479 -8.902 6.567 1.00 97.81 96 LEU A C 1
ATOM 776 O O . LEU A 1 96 ? -6.997 -8.659 5.461 1.00 97.81 96 LEU A O 1
ATOM 780 N N . ASP A 1 97 ? -8.789 -8.933 6.797 1.00 97.94 97 ASP A N 1
ATOM 781 C CA . ASP A 1 97 ? -9.769 -8.443 5.837 1.00 97.94 97 ASP A CA 1
ATOM 782 C C . ASP A 1 97 ? -9.959 -6.940 6.068 1.00 97.94 97 ASP A C 1
ATOM 784 O O . ASP A 1 97 ? -10.184 -6.487 7.198 1.00 97.94 97 ASP A O 1
ATOM 788 N N . VAL A 1 98 ? -9.867 -6.153 4.997 1.00 98.19 98 VAL A N 1
ATOM 789 C CA . VAL A 1 98 ? -9.883 -4.689 5.076 1.00 98.19 98 VAL A CA 1
ATOM 790 C C . VAL A 1 98 ? -10.959 -4.075 4.196 1.00 98.19 98 VAL A C 1
ATOM 792 O O . VAL A 1 98 ? -11.308 -4.594 3.138 1.00 98.19 98 VAL A O 1
ATOM 795 N N . GLU A 1 99 ? -11.444 -2.913 4.616 1.00 97.62 99 GLU A N 1
ATOM 796 C CA . GLU A 1 99 ? -12.287 -2.047 3.803 1.00 97.62 99 GLU A CA 1
ATOM 797 C C . GLU A 1 99 ? -11.510 -0.776 3.447 1.00 97.62 99 GLU A C 1
ATOM 799 O O . GLU A 1 99 ? -11.132 -0.003 4.331 1.00 97.62 99 GLU A O 1
ATOM 804 N N . LEU A 1 100 ? -11.266 -0.555 2.152 1.00 97.88 100 LEU A N 1
ATOM 805 C CA . LEU A 1 100 ? -10.598 0.646 1.647 1.00 97.88 100 LEU A CA 1
ATOM 806 C C . LEU A 1 100 ? -11.521 1.864 1.806 1.00 97.88 100 LEU A C 1
ATOM 808 O O . LEU A 1 100 ? -12.634 1.868 1.275 1.00 97.88 100 LEU A O 1
ATOM 812 N N . LYS A 1 101 ? -11.053 2.899 2.509 1.00 95.81 101 LYS A N 1
ATOM 813 C CA . LYS A 1 101 ? -11.822 4.109 2.845 1.00 95.81 101 LYS A CA 1
ATOM 814 C C . LYS A 1 101 ? -11.454 5.306 1.985 1.00 95.81 101 LYS A C 1
ATOM 816 O O . LYS A 1 101 ? -12.339 5.991 1.488 1.00 95.81 101 LYS A O 1
ATOM 821 N N . GLU A 1 102 ? -10.162 5.538 1.793 1.00 95.81 102 GLU A N 1
ATOM 822 C CA . GLU A 1 102 ? -9.649 6.648 0.992 1.00 95.81 102 GLU A CA 1
ATOM 823 C C . GLU A 1 102 ? -8.447 6.213 0.164 1.00 95.81 102 GLU A C 1
ATOM 825 O O . GLU A 1 102 ? -7.735 5.269 0.513 1.00 95.81 102 GLU A O 1
ATOM 830 N N . MET A 1 103 ? -8.176 6.984 -0.885 1.00 96.56 103 MET A N 1
ATOM 831 C CA . MET A 1 103 ? -6.954 6.919 -1.673 1.00 96.56 103 MET A CA 1
ATOM 832 C C . MET A 1 103 ? -6.321 8.321 -1.709 1.00 96.56 103 MET A C 1
ATOM 834 O O . MET A 1 103 ? -6.443 9.026 -2.711 1.00 96.56 103 MET A O 1
ATOM 838 N N . PRO A 1 104 ? -5.712 8.793 -0.604 1.00 95.19 104 PRO A N 1
ATOM 839 C CA . PRO A 1 104 ? -5.291 10.190 -0.479 1.00 95.19 104 PRO A CA 1
ATOM 840 C C . PRO A 1 104 ? -4.178 10.587 -1.452 1.00 95.19 104 PRO A C 1
ATOM 842 O O . PRO A 1 104 ? -4.066 11.764 -1.812 1.00 95.19 104 PRO A O 1
ATOM 845 N N . GLU A 1 105 ? -3.337 9.637 -1.871 1.00 95.81 105 GLU A N 1
ATOM 846 C CA . GLU A 1 105 ? -2.169 9.933 -2.693 1.00 95.81 105 GLU A CA 1
ATOM 847 C C . GLU A 1 105 ? -1.927 8.905 -3.801 1.00 95.81 105 GLU A C 1
ATOM 849 O O . GLU A 1 105 ? -2.151 7.704 -3.646 1.00 95.81 105 GLU A O 1
ATOM 854 N N . LEU A 1 106 ? -1.394 9.407 -4.914 1.00 95.44 106 LEU A N 1
ATOM 855 C CA . LEU A 1 106 ? -0.852 8.621 -6.015 1.00 95.44 106 LEU A CA 1
ATOM 856 C C . LEU A 1 106 ? 0.607 9.021 -6.222 1.00 95.44 106 LEU A C 1
ATOM 858 O O . LEU A 1 106 ? 0.905 10.172 -6.551 1.00 95.44 106 LEU A O 1
ATOM 862 N N . HIS A 1 107 ? 1.522 8.077 -6.048 1.00 94.69 107 HIS A N 1
ATOM 863 C CA . HIS A 1 107 ? 2.950 8.309 -6.237 1.00 94.69 107 HIS A CA 1
ATOM 864 C C . HIS A 1 107 ? 3.377 7.837 -7.621 1.00 94.69 107 HIS A C 1
ATOM 866 O O . HIS A 1 107 ? 3.186 6.678 -7.980 1.00 94.69 107 HIS A O 1
ATOM 872 N N . LYS A 1 108 ? 3.976 8.728 -8.402 1.00 93.44 108 LYS A N 1
ATOM 873 C CA . LYS A 1 108 ? 4.600 8.425 -9.688 1.00 93.44 108 LYS A CA 1
ATOM 874 C C . LYS A 1 108 ? 6.100 8.302 -9.470 1.00 93.44 108 LYS A C 1
ATOM 876 O O . LYS A 1 108 ? 6.808 9.299 -9.355 1.00 93.44 108 LYS A O 1
ATOM 881 N N . CYS A 1 109 ? 6.578 7.072 -9.382 1.00 92.38 109 CYS A N 1
ATOM 882 C CA . CYS A 1 109 ? 7.966 6.761 -9.084 1.00 92.38 109 CYS A CA 1
ATOM 883 C C . CYS A 1 109 ? 8.730 6.453 -10.373 1.00 92.38 109 CYS A C 1
ATOM 885 O O . CYS A 1 109 ? 8.341 5.572 -11.143 1.00 92.38 109 CYS A O 1
ATOM 887 N N . GLN A 1 110 ? 9.836 7.157 -10.585 1.00 92.31 110 GLN A N 1
ATOM 888 C CA . GLN A 1 110 ? 10.809 6.873 -11.633 1.00 92.31 110 GLN A CA 1
ATOM 889 C C . GLN A 1 110 ? 12.064 6.293 -10.992 1.00 92.31 110 GLN A C 1
ATOM 891 O O . GLN A 1 110 ? 12.656 6.923 -10.120 1.00 92.31 110 GLN A O 1
ATOM 896 N N . TYR A 1 111 ? 12.471 5.108 -11.429 1.00 90.25 111 TYR A N 1
ATOM 897 C CA . TYR A 1 111 ? 13.706 4.462 -11.000 1.00 90.25 111 TYR A CA 1
ATOM 898 C C . TYR A 1 111 ? 14.681 4.476 -12.169 1.00 90.25 111 TYR A C 1
ATOM 900 O O . TYR A 1 111 ? 14.359 3.966 -13.247 1.00 90.25 111 TYR A O 1
ATOM 908 N N . LEU A 1 112 ? 15.839 5.095 -11.960 1.00 90.94 112 LEU A N 1
ATOM 909 C CA . LEU A 1 112 ? 16.909 5.151 -12.947 1.00 90.94 112 LEU A CA 1
ATOM 910 C C . LEU A 1 112 ? 17.949 4.088 -12.611 1.00 90.94 112 LEU A C 1
ATOM 912 O O . LEU A 1 112 ? 18.586 4.171 -11.563 1.00 90.94 112 LEU A O 1
ATOM 916 N N . PHE A 1 113 ? 18.116 3.098 -13.481 1.0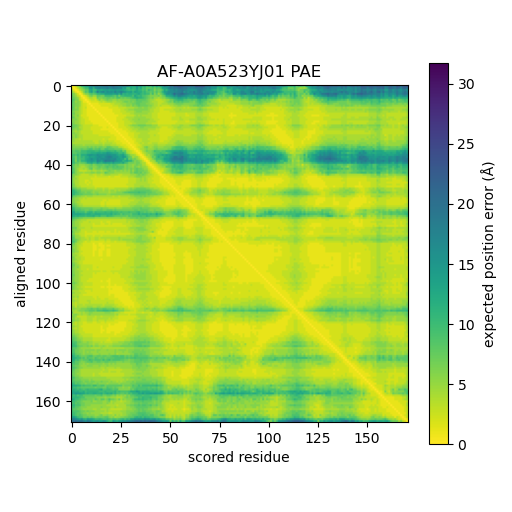0 89.19 113 PHE A N 1
ATOM 917 C CA . PHE A 1 113 ? 19.198 2.121 -13.391 1.00 89.19 113 PHE A CA 1
ATOM 918 C C . PHE A 1 113 ? 20.252 2.424 -14.453 1.00 89.19 113 PHE A C 1
ATOM 920 O O . PHE A 1 113 ? 20.048 3.240 -15.352 1.00 89.19 113 PHE A O 1
ATOM 927 N N . LYS A 1 114 ? 21.394 1.739 -14.360 1.00 86.50 114 LYS A N 1
ATOM 928 C CA . LYS A 1 114 ? 22.539 1.960 -15.248 1.00 86.50 114 LYS A CA 1
ATOM 929 C C . LYS A 1 114 ? 22.172 1.914 -16.736 1.00 86.50 114 LYS A C 1
ATOM 931 O O . LYS A 1 114 ? 22.557 2.805 -17.488 1.00 86.50 114 LYS A O 1
ATOM 936 N N . ASP A 1 115 ? 21.421 0.888 -17.134 1.00 85.94 115 ASP A N 1
ATOM 937 C CA . ASP A 1 115 ? 21.136 0.589 -18.543 1.00 85.94 115 ASP A CA 1
ATOM 938 C C . ASP A 1 115 ? 19.635 0.681 -18.893 1.00 85.94 115 ASP A C 1
ATOM 940 O O . ASP A 1 115 ? 19.239 0.677 -20.069 1.00 85.94 115 ASP A O 1
ATOM 944 N N . TRP A 1 116 ? 18.767 0.817 -17.887 1.00 87.44 116 TRP A N 1
ATOM 945 C CA . TRP A 1 116 ? 17.317 0.839 -18.060 1.00 87.44 116 TRP A CA 1
ATOM 946 C C . TRP A 1 116 ? 16.604 1.667 -16.988 1.00 87.44 116 TRP A C 1
ATOM 948 O O . TRP A 1 116 ? 17.165 1.978 -15.950 1.00 87.44 116 TRP A O 1
ATOM 958 N N . ASN A 1 117 ? 15.359 2.056 -17.257 1.00 87.94 117 ASN A N 1
ATOM 959 C CA . ASN A 1 117 ? 14.540 2.853 -16.343 1.00 87.94 117 ASN A CA 1
ATOM 960 C C . ASN A 1 117 ? 13.180 2.189 -16.142 1.00 87.94 117 ASN A C 1
ATOM 962 O O . ASN A 1 117 ? 12.614 1.656 -17.101 1.00 87.94 117 ASN A O 1
ATOM 966 N N . LEU A 1 118 ? 12.623 2.319 -14.940 1.00 88.06 118 LEU A N 1
ATOM 967 C CA . LEU A 1 118 ? 11.287 1.845 -14.584 1.00 88.06 118 LEU A CA 1
ATOM 968 C C . LEU A 1 118 ? 10.402 3.023 -14.172 1.00 88.06 118 LEU A C 1
ATOM 970 O O . LEU A 1 118 ? 10.789 3.825 -13.323 1.00 88.06 118 LEU A O 1
ATOM 974 N N . GLU A 1 119 ? 9.192 3.105 -14.725 1.00 89.56 119 GLU A N 1
ATOM 975 C CA . GLU A 1 119 ? 8.130 3.948 -14.162 1.00 89.56 119 GLU A CA 1
ATOM 976 C C . GLU A 1 119 ? 7.086 3.078 -13.467 1.00 89.56 119 GLU A C 1
ATOM 978 O O . GLU A 1 119 ? 6.545 2.148 -14.070 1.00 89.56 119 GLU A O 1
ATOM 983 N N . ARG A 1 120 ? 6.763 3.424 -12.218 1.00 89.81 120 ARG A N 1
ATOM 984 C CA . ARG A 1 120 ? 5.754 2.740 -11.411 1.00 89.81 120 ARG A CA 1
ATOM 985 C C . ARG A 1 120 ? 4.821 3.737 -10.745 1.00 89.81 120 ARG A C 1
ATOM 987 O O . ARG A 1 120 ? 5.264 4.709 -10.144 1.00 89.81 120 ARG A O 1
ATOM 994 N N . TRP A 1 121 ? 3.526 3.464 -10.828 1.00 93.38 121 TRP A N 1
ATOM 995 C CA . TRP A 1 121 ? 2.515 4.171 -10.049 1.00 93.38 121 TRP A CA 1
ATOM 996 C C . TRP A 1 121 ? 2.247 3.386 -8.768 1.00 93.38 121 TRP A C 1
ATOM 998 O O . TRP A 1 121 ? 2.072 2.168 -8.827 1.00 93.38 121 TRP A O 1
ATOM 1008 N N . VAL A 1 122 ? 2.256 4.066 -7.624 1.00 95.12 122 VAL A N 1
ATOM 1009 C CA . VAL A 1 122 ? 1.968 3.477 -6.315 1.00 95.12 122 VAL A CA 1
ATOM 1010 C C . VAL A 1 122 ? 0.760 4.178 -5.706 1.00 95.12 122 VAL A C 1
ATOM 1012 O O . VAL A 1 122 ? 0.791 5.380 -5.445 1.00 95.12 122 VAL A O 1
ATOM 1015 N N . PHE A 1 123 ? -0.311 3.417 -5.509 1.00 96.50 123 PHE A N 1
ATOM 1016 C CA . PHE A 1 123 ? -1.570 3.885 -4.941 1.00 96.50 123 PHE A CA 1
ATOM 1017 C C . PHE A 1 123 ? -1.519 3.779 -3.419 1.00 96.50 123 PHE A C 1
ATOM 1019 O O . PHE A 1 123 ? -1.294 2.693 -2.881 1.00 96.50 123 PHE A O 1
ATOM 1026 N N . ILE A 1 124 ? -1.697 4.900 -2.723 1.00 97.19 124 ILE A N 1
ATOM 1027 C CA . ILE A 1 124 ? -1.691 4.931 -1.260 1.00 97.19 124 ILE A CA 1
ATOM 1028 C C . ILE A 1 124 ? -3.136 4.901 -0.787 1.00 97.19 124 ILE A C 1
ATOM 1030 O O . ILE A 1 124 ? -3.882 5.840 -1.056 1.00 97.19 124 ILE A O 1
ATOM 1034 N N . PHE A 1 125 ? -3.515 3.839 -0.082 1.00 97.75 125 PHE A N 1
ATOM 1035 C CA . PHE A 1 125 ? -4.846 3.666 0.490 1.00 97.75 125 PHE A CA 1
ATOM 1036 C C . PHE A 1 125 ? -4.832 3.826 2.006 1.00 97.75 125 PHE A C 1
ATOM 1038 O O . PHE A 1 125 ? -3.875 3.439 2.676 1.00 97.75 125 PHE A O 1
ATOM 1045 N N . ILE A 1 126 ? -5.933 4.336 2.548 1.00 96.81 126 ILE A N 1
ATOM 1046 C CA . ILE A 1 126 ? -6.291 4.211 3.963 1.00 96.81 126 ILE A CA 1
ATOM 1047 C C . ILE A 1 126 ? -7.408 3.179 4.053 1.00 96.81 126 ILE A C 1
ATOM 1049 O O . ILE A 1 126 ? -8.377 3.245 3.293 1.00 96.81 126 ILE A O 1
ATOM 1053 N N . ALA A 1 127 ? -7.281 2.236 4.980 1.00 97.44 127 ALA A N 1
ATOM 1054 C CA . ALA A 1 127 ? -8.243 1.161 5.161 1.00 97.44 127 ALA A CA 1
ATOM 1055 C C . ALA A 1 127 ? -8.537 0.910 6.641 1.00 97.44 127 ALA A C 1
ATOM 1057 O O . ALA A 1 127 ? -7.702 1.174 7.507 1.00 97.44 127 ALA A O 1
ATOM 1058 N N . THR A 1 128 ? -9.711 0.359 6.930 1.00 96.88 128 THR A N 1
ATOM 1059 C CA . THR A 1 128 ? -10.061 -0.139 8.267 1.00 96.88 128 THR A CA 1
ATOM 1060 C C . THR A 1 128 ? -10.089 -1.658 8.269 1.00 96.88 128 THR A C 1
ATOM 1062 O O . THR A 1 128 ? -10.613 -2.264 7.333 1.00 96.88 128 THR A O 1
ATOM 1065 N N . CYS A 1 129 ? -9.566 -2.270 9.328 1.00 96.00 129 CYS A N 1
ATOM 1066 C CA . CYS A 1 129 ? -9.732 -3.698 9.571 1.00 96.00 129 CYS A CA 1
ATOM 1067 C C . CYS A 1 129 ? -11.214 -4.018 9.827 1.00 96.00 129 CYS A C 1
ATOM 1069 O O . CYS A 1 129 ? -11.850 -3.376 10.664 1.00 96.00 129 CYS A O 1
ATOM 1071 N N . VAL A 1 130 ? -11.761 -4.995 9.102 1.00 96.31 130 VAL A N 1
ATOM 1072 C CA . VAL A 1 130 ? -13.155 -5.459 9.244 1.00 96.31 130 VAL A CA 1
ATOM 1073 C C . VAL A 1 130 ? -13.255 -6.944 9.601 1.00 96.31 130 VAL A C 1
ATOM 1075 O O . VAL A 1 130 ? -14.351 -7.446 9.847 1.00 96.31 130 VAL A O 1
ATOM 1078 N N . GLY A 1 131 ? -12.126 -7.652 9.648 1.00 95.62 131 GLY A N 1
ATOM 1079 C CA . GLY A 1 131 ? -12.071 -9.076 9.956 1.00 95.62 131 GLY A CA 1
ATOM 1080 C C . GLY A 1 131 ? -10.669 -9.661 9.796 1.00 95.62 131 GLY A C 1
ATOM 1081 O O . GLY A 1 131 ? -9.688 -8.941 9.617 1.00 95.62 131 GLY A O 1
ATOM 1082 N N . GLY A 1 132 ? -10.587 -10.988 9.850 1.00 95.25 132 GLY A N 1
ATOM 1083 C CA . GLY A 1 132 ? -9.335 -11.732 9.732 1.00 95.25 132 GLY A CA 1
ATOM 1084 C C . GLY A 1 132 ? -8.621 -11.961 11.065 1.00 95.25 132 GLY A C 1
ATOM 1085 O O . GLY A 1 132 ? -9.203 -11.857 12.147 1.00 95.25 132 GLY A O 1
ATOM 1086 N N . SER A 1 133 ? -7.355 -12.358 10.990 1.00 95.00 133 SER A N 1
ATOM 1087 C CA . SER A 1 133 ? -6.496 -12.616 12.150 1.00 95.00 133 SER A CA 1
ATOM 1088 C C . SER A 1 133 ? -5.112 -12.061 11.866 1.00 95.00 133 SER A C 1
ATOM 1090 O O . SER A 1 133 ? -4.580 -12.290 10.788 1.00 95.00 133 SER A O 1
ATOM 1092 N N . LEU A 1 134 ? -4.550 -11.325 12.827 1.00 95.81 134 LEU A N 1
ATOM 1093 C CA . LEU A 1 134 ? -3.285 -10.608 12.673 1.00 95.81 134 LEU A CA 1
ATOM 1094 C C . LEU A 1 134 ? -2.093 -11.582 12.654 1.00 95.81 134 LEU A C 1
ATOM 1096 O O . LEU A 1 134 ? -1.396 -11.759 13.652 1.00 95.81 134 LEU A O 1
ATOM 1100 N N . GLU A 1 135 ? -1.891 -12.241 11.520 1.00 94.69 135 GLU A N 1
ATOM 1101 C CA . GLU A 1 135 ? -0.803 -13.177 11.258 1.00 94.69 135 GLU A CA 1
ATOM 1102 C C . GLU A 1 135 ? -0.487 -13.180 9.753 1.00 94.69 135 GLU A C 1
ATOM 1104 O O . GLU A 1 135 ? -1.408 -13.361 8.949 1.00 94.69 135 GLU A O 1
ATOM 1109 N N . PRO A 1 136 ? 0.789 -13.043 9.344 1.00 94.12 136 PRO A N 1
ATOM 1110 C CA . PRO A 1 136 ? 1.151 -13.084 7.934 1.00 94.12 136 PRO A CA 1
ATOM 1111 C C . PRO A 1 136 ? 0.779 -14.434 7.323 1.00 94.12 136 PRO A C 1
ATOM 1113 O O . PRO A 1 136 ? 1.070 -15.492 7.897 1.00 94.12 136 PRO A O 1
ATOM 1116 N N . GLN A 1 137 ? 0.134 -14.394 6.162 1.00 93.69 137 GLN A N 1
ATOM 1117 C CA . GLN A 1 137 ? -0.212 -15.590 5.395 1.00 93.69 137 GLN A CA 1
ATOM 1118 C C . GLN A 1 137 ? 0.922 -15.957 4.436 1.00 93.69 137 GLN A C 1
ATOM 1120 O O . GLN A 1 137 ? 1.219 -17.142 4.281 1.00 93.69 137 GLN A O 1
ATOM 1125 N N . ASP A 1 138 ? 1.599 -14.953 3.872 1.00 90.12 138 ASP A N 1
ATOM 1126 C CA . ASP A 1 138 ? 2.854 -15.132 3.145 1.00 90.12 138 ASP A CA 1
ATOM 1127 C C . ASP A 1 138 ? 4.053 -15.012 4.099 1.00 90.12 138 ASP A C 1
ATOM 1129 O O . ASP A 1 138 ? 4.580 -13.932 4.367 1.00 90.12 138 ASP A O 1
ATOM 1133 N N . LYS A 1 139 ? 4.465 -16.156 4.653 1.00 86.31 139 LYS A N 1
ATOM 1134 C CA . LYS A 1 139 ? 5.601 -16.243 5.586 1.00 86.31 139 LYS A CA 1
ATOM 1135 C C . LYS A 1 139 ? 6.959 -16.272 4.883 1.00 86.31 139 LYS A C 1
ATOM 1137 O O . LYS A 1 139 ? 7.976 -16.236 5.577 1.00 86.31 139 LYS A O 1
ATOM 1142 N N . ASP A 1 140 ? 6.970 -16.372 3.555 1.00 88.69 140 ASP A N 1
ATOM 1143 C CA . ASP A 1 140 ? 8.194 -16.301 2.760 1.00 88.69 140 ASP A CA 1
ATOM 1144 C C . ASP A 1 140 ? 8.572 -14.834 2.491 1.00 88.69 140 ASP A C 1
ATOM 1146 O O . ASP A 1 140 ? 9.760 -14.515 2.426 1.00 88.69 140 ASP A O 1
ATOM 1150 N N . GLU A 1 141 ? 7.583 -13.935 2.402 1.00 88.00 141 GLU A N 1
ATOM 1151 C CA . GLU A 1 141 ? 7.792 -12.489 2.240 1.00 88.00 141 GLU A CA 1
ATOM 1152 C C . GLU A 1 141 ? 7.771 -11.717 3.569 1.00 88.00 141 GLU A C 1
ATOM 1154 O O . GLU A 1 141 ? 8.608 -10.834 3.783 1.00 88.0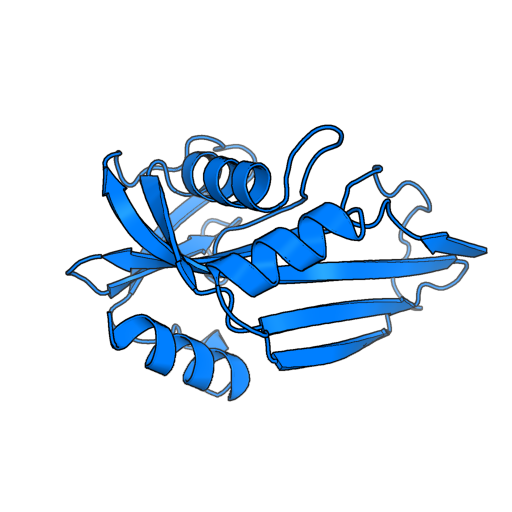0 141 GLU A O 1
ATOM 1159 N N . ILE A 1 142 ? 6.859 -12.052 4.490 1.00 94.62 142 ILE A N 1
ATOM 1160 C CA . ILE A 1 142 ? 6.634 -11.281 5.718 1.00 94.62 142 ILE A CA 1
ATOM 1161 C C . ILE A 1 142 ? 6.958 -12.095 6.967 1.00 94.62 142 ILE A C 1
ATOM 1163 O O . ILE A 1 142 ? 6.340 -13.108 7.296 1.00 94.62 142 ILE A O 1
ATOM 1167 N N . HIS A 1 143 ? 7.904 -11.574 7.745 1.00 93.56 143 HIS A N 1
ATOM 1168 C CA . HIS A 1 143 ? 8.336 -12.181 8.997 1.00 93.56 143 HIS A CA 1
ATOM 1169 C C . HIS A 1 143 ? 7.541 -11.697 10.211 1.00 93.56 143 HIS A C 1
ATOM 1171 O O . HIS A 1 143 ? 7.442 -12.425 11.204 1.00 93.56 143 HIS A O 1
ATOM 1177 N N . GLN A 1 144 ? 7.046 -10.457 10.184 1.00 94.62 144 GLN A N 1
ATOM 1178 C CA . GLN A 1 144 ? 6.360 -9.839 11.318 1.00 94.62 144 GLN A CA 1
ATOM 1179 C C . GLN A 1 144 ? 5.224 -8.931 10.863 1.00 94.62 144 GLN A C 1
ATOM 1181 O O . GLN A 1 144 ? 5.348 -8.203 9.883 1.00 94.62 144 GLN A O 1
ATOM 1186 N N . VAL A 1 145 ? 4.163 -8.915 11.662 1.00 95.94 145 VAL A N 1
ATOM 1187 C CA . VAL A 1 145 ? 3.066 -7.951 11.607 1.00 95.94 145 VAL A CA 1
ATOM 1188 C C . VAL A 1 145 ? 2.839 -7.428 13.023 1.00 95.94 145 VAL A C 1
ATOM 1190 O O . VAL A 1 145 ? 2.910 -8.197 13.986 1.00 95.94 145 VAL A O 1
ATOM 1193 N N . ALA A 1 146 ? 2.629 -6.125 13.173 1.00 95.00 146 ALA A N 1
ATOM 1194 C CA . ALA A 1 146 ? 2.382 -5.517 14.475 1.00 95.00 146 ALA A CA 1
ATOM 1195 C C . ALA A 1 146 ? 1.532 -4.250 14.360 1.00 95.00 146 ALA A C 1
ATOM 1197 O O . ALA A 1 146 ? 1.561 -3.551 13.345 1.00 95.00 146 ALA A O 1
ATOM 1198 N N . THR A 1 147 ? 0.805 -3.954 15.435 1.00 95.94 147 THR A N 1
ATOM 1199 C CA . THR A 1 147 ? 0.054 -2.709 15.598 1.00 95.94 147 THR A CA 1
ATOM 1200 C C . THR A 1 147 ? 0.913 -1.662 16.297 1.00 95.94 147 THR A C 1
ATOM 1202 O O . THR A 1 147 ? 1.636 -1.966 17.247 1.00 95.94 147 THR A O 1
ATOM 1205 N N . PHE A 1 148 ? 0.807 -0.418 15.843 1.00 95.19 148 PHE A N 1
ATOM 1206 C CA . PHE A 1 148 ? 1.548 0.722 16.358 1.00 95.19 148 PHE A CA 1
ATOM 1207 C C . PHE A 1 148 ? 0.599 1.888 16.659 1.00 95.19 148 PHE A C 1
ATOM 1209 O O . PHE A 1 148 ? -0.097 2.378 15.770 1.00 95.19 148 PHE A O 1
ATOM 1216 N N . GLU A 1 149 ? 0.613 2.375 17.901 1.00 93.19 149 GLU A N 1
ATOM 1217 C CA . GLU A 1 149 ? -0.119 3.585 18.313 1.00 93.19 149 GLU A CA 1
ATOM 1218 C C . GLU A 1 149 ? 0.524 4.868 17.757 1.00 93.19 149 GLU A C 1
ATOM 1220 O O . GLU A 1 149 ? -0.153 5.859 17.472 1.00 93.19 149 GLU A O 1
ATOM 1225 N N . THR A 1 150 ? 1.847 4.851 17.572 1.00 91.19 150 THR A N 1
ATOM 1226 C CA . THR A 1 150 ? 2.637 5.962 17.030 1.00 91.19 150 THR A CA 1
ATOM 1227 C C . THR A 1 150 ? 3.589 5.480 15.933 1.00 91.19 150 THR A C 1
ATOM 1229 O O . THR A 1 150 ? 3.959 4.303 15.920 1.00 91.19 150 THR A O 1
ATOM 1232 N N . PRO A 1 151 ? 4.009 6.362 15.003 1.00 89.88 151 PRO A N 1
ATOM 1233 C CA . PRO A 1 151 ? 4.951 5.993 13.953 1.00 89.88 151 PRO A CA 1
ATOM 1234 C C . PRO A 1 151 ? 6.231 5.363 14.526 1.00 89.88 151 PRO A C 1
ATOM 1236 O O . PRO A 1 151 ? 6.816 5.932 15.453 1.00 89.88 151 PRO A O 1
ATOM 1239 N N . PRO A 1 152 ? 6.718 4.241 13.962 1.00 90.00 152 PRO A N 1
ATOM 1240 C CA . PRO A 1 152 ? 8.021 3.688 14.313 1.00 90.00 152 PRO A CA 1
ATOM 1241 C C . PRO A 1 152 ? 9.153 4.711 14.164 1.00 90.00 152 PRO A C 1
ATOM 1243 O O . PRO A 1 152 ? 9.081 5.614 13.329 1.00 90.00 152 PRO A O 1
ATOM 1246 N N . LEU A 1 153 ? 10.242 4.530 14.919 1.00 85.75 153 LEU A N 1
ATOM 1247 C CA . LEU A 1 153 ? 11.343 5.499 14.989 1.00 85.75 153 LEU A CA 1
ATOM 1248 C C . LEU A 1 153 ? 11.942 5.850 13.617 1.00 85.75 153 LEU A C 1
ATOM 1250 O O . LEU A 1 153 ? 12.235 7.013 13.363 1.00 85.75 153 LEU A O 1
ATOM 1254 N N . HIS A 1 154 ? 12.082 4.884 12.704 1.00 85.81 154 HIS A N 1
ATOM 1255 C CA . HIS A 1 154 ? 12.624 5.140 11.360 1.00 85.81 154 HIS A CA 1
ATOM 1256 C C . HIS A 1 154 ? 11.690 5.972 10.465 1.00 85.81 154 HIS A C 1
ATOM 1258 O O . HIS A 1 154 ? 12.118 6.453 9.420 1.00 85.81 154 HIS A O 1
ATOM 1264 N N . PHE A 1 155 ? 10.443 6.185 10.888 1.00 84.38 155 PHE A N 1
ATOM 1265 C CA . PHE A 1 155 ? 9.502 7.125 10.285 1.00 84.38 155 PHE A CA 1
ATOM 1266 C C . PHE A 1 155 ? 9.226 8.368 11.145 1.00 84.38 155 PHE A C 1
ATOM 1268 O O . PHE A 1 155 ? 8.446 9.229 10.726 1.00 84.38 155 PHE A O 1
ATOM 1275 N N . ALA A 1 156 ? 9.838 8.500 12.326 1.00 74.81 156 ALA A N 1
ATOM 1276 C CA . ALA A 1 156 ? 9.564 9.605 13.248 1.00 74.81 156 ALA A CA 1
ATOM 1277 C C . ALA A 1 156 ? 9.780 10.979 12.589 1.00 74.81 156 ALA A C 1
ATOM 1279 O O . ALA A 1 156 ? 8.952 11.874 12.747 1.00 74.81 156 ALA A O 1
ATOM 1280 N N . ASP A 1 157 ? 10.817 11.097 11.759 1.00 76.12 157 ASP A N 1
ATOM 1281 C CA . ASP A 1 157 ? 11.182 12.347 11.084 1.00 76.12 157 ASP A CA 1
ATOM 1282 C C . ASP A 1 157 ? 10.791 12.379 9.595 1.00 76.12 157 ASP A C 1
ATOM 1284 O O . ASP A 1 157 ? 11.124 13.317 8.869 1.00 76.12 157 ASP A O 1
ATOM 1288 N N . VAL A 1 158 ? 10.063 11.368 9.108 1.00 83.75 158 VAL A N 1
ATOM 1289 C CA . VAL A 1 158 ? 9.597 11.328 7.716 1.00 83.75 158 VAL A CA 1
ATOM 1290 C C . VAL A 1 158 ? 8.278 12.088 7.617 1.00 83.75 158 VAL A C 1
ATOM 1292 O O . VAL A 1 158 ? 7.206 11.524 7.828 1.00 83.75 158 VAL A O 1
ATOM 1295 N N . GLU A 1 159 ? 8.353 13.379 7.279 1.00 85.12 159 GLU A N 1
ATOM 1296 C CA . GLU A 1 159 ? 7.203 14.301 7.225 1.00 85.12 159 GLU A CA 1
ATOM 1297 C C . GLU A 1 159 ? 6.005 13.726 6.454 1.00 85.12 159 GLU A C 1
ATOM 1299 O O . GLU A 1 159 ? 4.865 13.786 6.917 1.00 85.12 159 GLU A O 1
ATOM 1304 N N . TRP A 1 160 ? 6.262 13.124 5.291 1.00 83.88 160 TRP A N 1
ATOM 1305 C CA . TRP A 1 160 ? 5.223 12.477 4.495 1.00 83.88 160 TRP A CA 1
ATOM 1306 C C . TRP A 1 160 ? 4.473 11.403 5.294 1.00 83.88 160 TRP A C 1
ATOM 1308 O O . TRP A 1 160 ? 3.242 11.420 5.353 1.00 83.88 160 TRP A O 1
ATOM 1318 N N . PHE A 1 161 ? 5.209 10.509 5.956 1.00 84.94 161 PHE A N 1
ATOM 1319 C CA . PHE A 1 161 ? 4.616 9.425 6.726 1.00 84.94 161 PHE A CA 1
ATOM 1320 C C . PHE A 1 161 ? 3.853 9.962 7.935 1.00 84.94 161 PHE A C 1
ATOM 1322 O O . PHE A 1 161 ? 2.751 9.506 8.212 1.00 84.94 161 PHE A O 1
ATOM 1329 N N . GLN A 1 162 ? 4.375 10.998 8.596 1.00 86.06 162 GLN A N 1
ATOM 1330 C CA . GLN A 1 162 ? 3.680 11.692 9.683 1.00 86.06 162 GLN A CA 1
ATOM 1331 C C . GLN A 1 162 ? 2.333 12.277 9.228 1.00 86.06 162 GLN A C 1
ATOM 1333 O O . GLN A 1 162 ? 1.345 12.217 9.962 1.00 86.06 162 GLN A O 1
ATOM 1338 N N . ASN A 1 163 ? 2.263 12.836 8.019 1.00 86.69 163 ASN A N 1
ATOM 1339 C CA . ASN A 1 163 ? 1.028 13.405 7.473 1.00 86.69 163 ASN A CA 1
ATOM 1340 C C . ASN A 1 163 ? 0.005 12.327 7.096 1.00 86.69 163 ASN A C 1
ATOM 1342 O O . ASN A 1 163 ? -1.183 12.465 7.410 1.00 86.69 163 ASN A O 1
ATOM 1346 N N . ILE A 1 164 ? 0.461 11.242 6.471 1.00 87.44 164 ILE A N 1
ATOM 1347 C CA . ILE A 1 164 ? -0.385 10.085 6.164 1.00 87.44 164 ILE A CA 1
ATOM 1348 C C . ILE A 1 164 ? -0.897 9.431 7.452 1.00 87.44 164 ILE A C 1
ATOM 1350 O O . ILE A 1 164 ? -2.097 9.190 7.570 1.00 87.44 164 ILE A O 1
ATOM 1354 N N . TRP A 1 165 ? -0.032 9.252 8.453 1.00 89.31 165 TRP A N 1
ATOM 1355 C CA . TRP A 1 165 ? -0.394 8.723 9.769 1.00 89.31 165 TRP A CA 1
ATOM 1356 C C . TRP A 1 165 ? -1.515 9.534 10.417 1.00 89.31 165 TRP A C 1
ATOM 1358 O O . TRP A 1 165 ? -2.563 8.991 10.756 1.00 89.31 165 TRP A O 1
ATOM 1368 N N . LYS A 1 166 ? -1.339 10.860 10.509 1.00 87.19 166 LYS A N 1
ATOM 1369 C CA . LYS A 1 166 ? -2.352 11.780 11.057 1.00 87.19 166 LYS A CA 1
ATOM 1370 C C . LYS A 1 166 ? -3.678 11.724 10.303 1.00 87.19 166 LYS A C 1
ATOM 1372 O O . LYS A 1 166 ? -4.724 11.993 10.888 1.00 87.19 166 LYS A O 1
ATOM 1377 N N . THR A 1 167 ? -3.640 11.453 9.000 1.00 85.62 167 THR A N 1
ATOM 1378 C CA . THR A 1 167 ? -4.849 11.330 8.179 1.00 85.62 167 THR A CA 1
ATOM 1379 C C . THR A 1 167 ? -5.569 10.023 8.484 1.00 85.62 167 THR A C 1
ATOM 1381 O O . THR A 1 167 ? -6.766 10.048 8.757 1.00 85.62 167 THR A O 1
ATOM 1384 N N . ALA A 1 168 ? -4.836 8.911 8.546 1.00 84.56 168 ALA A N 1
ATOM 1385 C CA . ALA A 1 168 ? -5.392 7.599 8.860 1.00 84.56 168 ALA A CA 1
ATOM 1386 C C . ALA A 1 168 ? -6.004 7.524 10.269 1.00 84.56 168 ALA A C 1
ATOM 1388 O O . ALA A 1 168 ? -7.012 6.852 10.457 1.00 84.56 168 ALA A O 1
ATOM 1389 N N . THR A 1 169 ? -5.473 8.265 11.246 1.00 84.12 169 THR A N 1
ATOM 1390 C CA . THR A 1 169 ? -6.006 8.307 12.623 1.00 84.12 169 THR A CA 1
ATOM 1391 C C . THR A 1 169 ? -7.309 9.106 12.799 1.00 84.12 169 THR A C 1
ATOM 1393 O O . THR A 1 169 ? -7.770 9.241 13.930 1.00 84.12 169 THR A O 1
ATOM 1396 N N . LYS A 1 170 ? -7.873 9.697 11.733 1.00 78.00 170 LYS A N 1
ATOM 1397 C CA . LYS A 1 170 ? -9.160 10.431 11.782 1.00 78.00 170 LYS A CA 1
ATOM 1398 C C . LYS A 1 170 ? -10.385 9.529 11.636 1.00 78.00 170 LYS A C 1
ATOM 1400 O O . LYS A 1 170 ? -11.476 9.931 12.038 1.00 78.00 170 LYS A O 1
ATOM 1405 N N . TYR A 1 171 ? -10.192 8.384 10.989 1.00 59.97 171 TYR A N 1
ATOM 1406 C CA . TYR A 1 171 ? -11.141 7.273 10.973 1.00 59.97 171 TYR A CA 1
ATOM 1407 C C . TYR A 1 171 ? -11.166 6.609 12.337 1.00 59.97 171 TYR A C 1
ATOM 1409 O O . TYR A 1 171 ? -12.031 5.747 12.599 1.00 59.97 171 TYR A O 1
#

pLDDT: mean 90.37, std 8.2, range [59.03, 98.5]